Protein AF-A0A524JK84-F1 (afdb_monomer)

Solvent-accessible surface area (backbone atoms only — not comparable to full-atom values): 5186 Å² total; per-residue (Å²): 111,69,70,65,52,50,52,50,47,54,64,73,40,62,88,55,58,71,68,58,42,49,52,54,45,52,53,53,54,48,54,50,55,53,50,57,62,49,48,42,38,60,56,46,66,82,48,63,78,50,40,71,68,72,29,61,94,46,99,66,51,74,66,58,56,29,60,59,28,44,59,60,38,54,56,50,50,55,50,50,50,51,47,71,72,70,49,88,131

Secondary structure (DSSP, 8-state):
-HHHHHHHHHHHTTTS-HHHHHHHHHHHHHHHHHHHHHHHHHS-HHHHTTHHHHTTTS---HHHHHHHHHHHHHHHHHHHHHHHHHS--

Mean predicted aligned error: 4.96 Å

Radius of gyration: 18.23 Å; Cα contacts (8 Å, |Δi|>4): 44; chains: 1; bounding box: 34×21×52 Å

Sequence (89 aa):
IGPSVIEAVQHIGAGLPAADLTMMTARASMAIAYGEGLTNLLQPFYLLLLLPVMAKGINIQARDVMGYLVIPFLCYFVMQILMVLFLPL

Foldseek 3Di:
DLVVVLVVLCVVCPPPDPVVSVQSSVLSNLVVVLVVVLCCLLPVVVCVVVCVVVCVVHPDDPVVSNVVSVVVSVVVVVVVVCCSPPPGD

pLDDT: mean 90.25, std 4.06, range [69.25, 96.12]

Structure (mmCIF, N/CA/C/O backbone):
data_AF-A0A524JK84-F1
#
_entry.id   AF-A0A524JK84-F1
#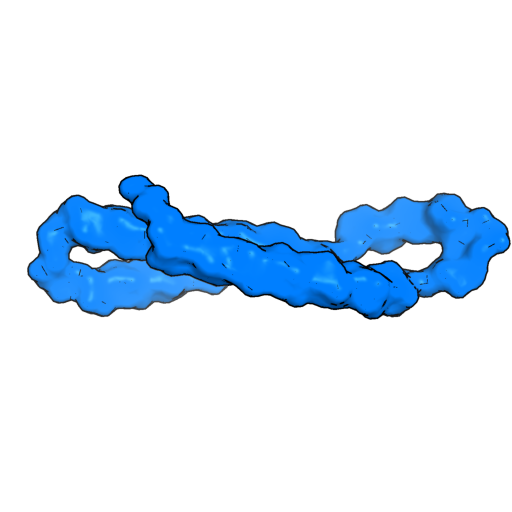
loop_
_atom_site.group_PDB
_atom_site.id
_atom_site.type_symbol
_atom_site.label_atom_id
_atom_site.label_alt_id
_atom_site.label_comp_id
_atom_site.label_asym_id
_atom_site.label_entity_id
_atom_site.label_seq_id
_atom_site.pdbx_PDB_ins_code
_atom_site.Cartn_x
_atom_site.Cartn_y
_atom_site.Cartn_z
_atom_site.occupancy
_atom_site.B_iso_or_equiv
_atom_site.auth_seq_id
_atom_site.auth_comp_id
_atom_site.auth_asym_id
_atom_site.auth_atom_id
_atom_site.pdbx_PDB_model_num
ATOM 1 N N . ILE A 1 1 ? 13.628 -7.172 2.374 1.00 69.25 1 ILE A N 1
ATOM 2 C CA . ILE A 1 1 ? 12.942 -7.709 1.170 1.00 69.25 1 ILE A CA 1
ATOM 3 C C . ILE A 1 1 ? 13.236 -6.858 -0.071 1.00 69.25 1 ILE A C 1
ATOM 5 O O . ILE A 1 1 ? 13.443 -7.433 -1.128 1.00 69.25 1 ILE A O 1
ATOM 9 N N . GLY A 1 2 ? 13.335 -5.524 0.045 1.00 82.06 2 GLY A N 1
ATOM 10 C CA . GLY A 1 2 ? 13.682 -4.628 -1.073 1.00 82.06 2 GLY A CA 1
ATOM 11 C C . GLY A 1 2 ? 14.867 -5.089 -1.940 1.00 82.06 2 GLY A C 1
ATOM 12 O O . GLY A 1 2 ? 14.649 -5.447 -3.093 1.00 82.06 2 GLY A O 1
ATOM 13 N N . PRO A 1 3 ? 16.097 -5.162 -1.396 1.00 87.19 3 PRO A N 1
ATOM 14 C CA . PRO A 1 3 ? 17.291 -5.476 -2.189 1.00 87.19 3 PRO A CA 1
ATOM 15 C C . PRO A 1 3 ? 17.238 -6.836 -2.901 1.00 87.19 3 PRO A C 1
ATOM 17 O O . PRO A 1 3 ? 17.573 -6.920 -4.075 1.00 87.19 3 PRO A O 1
ATOM 20 N N . SER A 1 4 ? 16.730 -7.876 -2.230 1.00 90.88 4 SER A N 1
ATOM 21 C CA . SER A 1 4 ? 16.618 -9.229 -2.793 1.00 90.88 4 SER A CA 1
ATOM 22 C C . SER A 1 4 ? 15.629 -9.318 -3.961 1.00 90.88 4 SER A C 1
ATOM 24 O O . SER A 1 4 ? 15.836 -10.092 -4.889 1.00 90.88 4 SER A O 1
ATOM 26 N N . VAL A 1 5 ? 14.547 -8.531 -3.937 1.00 90.25 5 VAL A N 1
ATOM 27 C CA . VAL A 1 5 ? 13.589 -8.488 -5.055 1.00 90.25 5 VAL A CA 1
ATOM 28 C C . VAL A 1 5 ? 14.181 -7.728 -6.241 1.00 90.25 5 VAL A C 1
ATOM 30 O O . VAL A 1 5 ? 13.996 -8.144 -7.379 1.00 90.25 5 VAL A O 1
ATOM 33 N N . ILE A 1 6 ? 14.928 -6.650 -5.991 1.00 92.25 6 ILE A N 1
ATOM 34 C CA . ILE A 1 6 ? 15.609 -5.895 -7.051 1.00 92.25 6 ILE A CA 1
ATOM 35 C C . ILE A 1 6 ? 16.690 -6.738 -7.731 1.00 92.25 6 ILE A C 1
ATOM 37 O O . ILE A 1 6 ? 16.755 -6.762 -8.957 1.00 92.25 6 ILE A O 1
ATOM 41 N N . GLU A 1 7 ? 17.480 -7.486 -6.965 1.00 92.75 7 GLU A N 1
ATOM 42 C CA . GLU A 1 7 ? 18.455 -8.436 -7.506 1.00 92.75 7 GLU A CA 1
ATOM 43 C C . GLU A 1 7 ? 17.771 -9.520 -8.357 1.00 92.75 7 GLU A C 1
ATOM 45 O O . GLU A 1 7 ? 18.195 -9.794 -9.479 1.00 92.75 7 GLU A O 1
ATOM 50 N N . ALA A 1 8 ? 16.642 -10.070 -7.897 1.00 92.19 8 ALA A N 1
ATOM 51 C CA . ALA A 1 8 ? 15.858 -11.016 -8.689 1.00 92.19 8 ALA A CA 1
ATOM 52 C C . ALA A 1 8 ? 15.342 -10.401 -10.004 1.00 92.19 8 ALA A C 1
ATOM 54 O O . ALA A 1 8 ? 15.405 -11.047 -11.049 1.00 92.19 8 ALA A O 1
ATOM 55 N N . VAL A 1 9 ? 14.880 -9.145 -9.987 1.00 92.44 9 VAL A N 1
ATOM 56 C CA . VAL A 1 9 ? 14.466 -8.418 -11.203 1.00 92.44 9 VAL A CA 1
ATOM 57 C C . VAL A 1 9 ? 15.641 -8.230 -12.161 1.00 92.44 9 VAL A C 1
ATOM 59 O O . VAL A 1 9 ? 15.469 -8.409 -13.365 1.00 92.44 9 VAL A O 1
ATOM 62 N N . GLN A 1 10 ? 16.837 -7.939 -11.646 1.00 90.62 10 GLN A N 1
ATOM 63 C CA . GLN A 1 10 ? 18.050 -7.820 -12.456 1.00 90.62 10 GLN A CA 1
ATOM 64 C C . GLN A 1 10 ? 18.447 -9.145 -13.111 1.00 90.62 10 GLN A C 1
ATOM 66 O O . GLN A 1 10 ? 18.794 -9.162 -14.291 1.00 90.62 10 GLN A O 1
ATOM 71 N N . HIS A 1 11 ? 18.333 -10.257 -12.384 1.00 93.00 11 HIS A N 1
ATOM 72 C CA . HIS A 1 11 ? 18.570 -11.588 -12.936 1.00 93.00 11 HIS A CA 1
ATOM 73 C C . HIS A 1 11 ? 17.532 -11.989 -13.992 1.00 93.00 11 HIS A C 1
ATOM 75 O O . HIS A 1 11 ? 17.902 -12.549 -15.022 1.00 93.00 11 HIS A O 1
ATOM 81 N N . ILE A 1 12 ? 16.247 -11.698 -13.769 1.00 92.38 12 ILE A N 1
ATOM 82 C CA . ILE A 1 12 ? 15.166 -12.019 -14.718 1.00 92.38 12 ILE A CA 1
ATOM 83 C C . ILE A 1 12 ? 15.261 -11.153 -15.981 1.00 92.38 12 ILE A C 1
ATOM 85 O O . ILE A 1 12 ? 15.014 -11.639 -17.081 1.00 92.38 12 ILE A O 1
ATOM 89 N N . GLY A 1 13 ? 15.634 -9.880 -15.836 1.00 88.75 13 GLY A N 1
ATOM 90 C CA . GLY A 1 13 ? 15.809 -8.942 -16.944 1.00 88.75 13 GLY A CA 1
ATOM 91 C C . GLY A 1 13 ? 17.154 -9.058 -17.670 1.00 88.75 13 GLY A C 1
ATOM 92 O O . GLY A 1 13 ? 17.477 -8.193 -18.486 1.00 88.75 13 GLY A O 1
ATOM 93 N N . ALA A 1 14 ? 17.958 -10.087 -17.382 1.00 89.12 14 ALA A N 1
ATOM 94 C CA . ALA A 1 14 ? 19.258 -10.278 -18.012 1.00 89.12 14 ALA A CA 1
ATOM 95 C C . ALA A 1 14 ? 19.115 -10.419 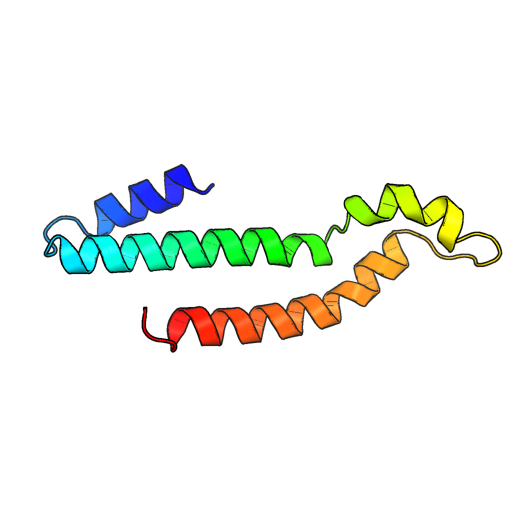-19.540 1.00 89.12 14 ALA A C 1
ATOM 97 O O . ALA A 1 14 ? 18.408 -11.292 -20.038 1.00 89.12 14 ALA A O 1
ATOM 98 N N . GLY A 1 15 ? 19.803 -9.553 -20.287 1.00 86.88 15 GLY A N 1
ATOM 99 C CA . GLY A 1 15 ? 19.749 -9.518 -21.754 1.00 86.88 15 GLY A CA 1
ATOM 100 C C . GLY A 1 15 ? 18.736 -8.532 -22.346 1.00 86.88 15 GLY A C 1
ATOM 101 O O . GLY A 1 15 ? 18.709 -8.374 -23.565 1.00 86.88 15 GLY A O 1
ATOM 102 N N . LEU A 1 16 ? 17.947 -7.836 -21.520 1.00 90.50 16 LEU A N 1
ATOM 103 C CA . LEU A 1 16 ? 17.112 -6.722 -21.974 1.00 90.50 16 LEU A CA 1
ATOM 104 C C . LEU A 1 16 ? 17.934 -5.438 -22.196 1.00 90.50 16 LEU A C 1
ATOM 106 O O . LEU A 1 16 ? 18.992 -5.257 -21.582 1.00 90.50 16 LEU A O 1
ATOM 110 N N . PRO A 1 17 ? 17.439 -4.504 -23.030 1.00 93.12 17 PRO A N 1
ATOM 111 C CA . PRO A 1 17 ? 17.976 -3.152 -23.102 1.00 93.12 17 PRO A CA 1
ATOM 112 C C . PRO A 1 17 ? 17.993 -2.474 -21.725 1.00 93.12 17 PRO A C 1
ATOM 114 O O . PRO A 1 17 ? 17.078 -2.638 -20.917 1.00 93.12 17 PRO A O 1
ATOM 117 N N . ALA A 1 18 ? 19.006 -1.641 -21.475 1.00 89.44 18 ALA A N 1
ATOM 118 C CA . ALA A 1 18 ? 19.176 -0.964 -20.185 1.00 89.44 18 ALA A CA 1
ATOM 119 C C . ALA A 1 18 ? 17.961 -0.103 -19.780 1.00 89.44 18 ALA A C 1
ATOM 121 O O . ALA A 1 18 ? 17.654 0.017 -18.593 1.00 89.44 18 ALA A O 1
ATOM 122 N N . ALA A 1 19 ? 17.250 0.468 -20.758 1.00 90.69 19 ALA A N 1
ATOM 123 C CA . ALA A 1 19 ? 16.034 1.244 -20.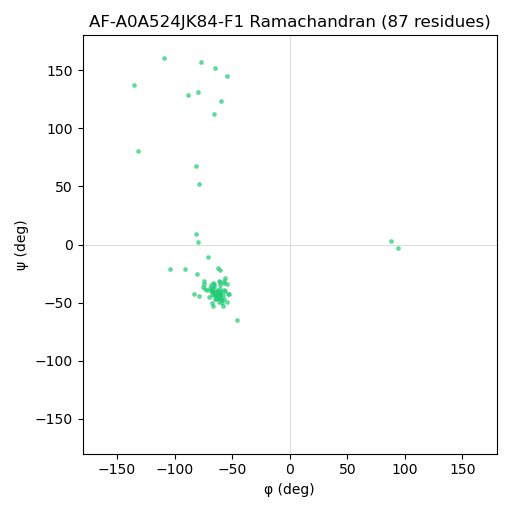529 1.00 90.69 19 ALA A CA 1
ATOM 124 C C . ALA A 1 19 ? 14.900 0.382 -19.941 1.00 90.69 19 ALA A C 1
ATOM 126 O O . ALA A 1 19 ? 14.307 0.753 -18.927 1.00 90.69 19 ALA A O 1
ATOM 127 N N . ASP A 1 20 ? 14.660 -0.799 -20.514 1.00 89.50 20 ASP A N 1
ATOM 128 C CA . ASP A 1 20 ? 13.603 -1.715 -20.070 1.00 89.50 20 ASP A CA 1
ATOM 129 C C . ASP A 1 20 ? 13.922 -2.295 -18.691 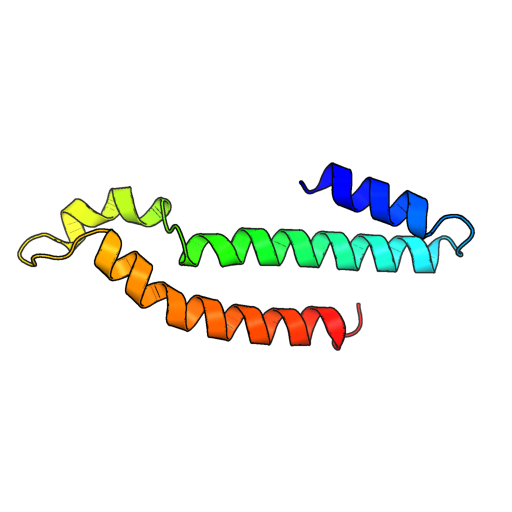1.00 89.50 20 ASP A C 1
ATOM 131 O O . ASP A 1 20 ? 13.056 -2.364 -17.818 1.00 89.50 20 ASP A O 1
ATOM 135 N N . LEU A 1 21 ? 15.194 -2.626 -18.453 1.00 91.94 21 LEU A N 1
ATOM 136 C CA . LEU A 1 21 ? 15.659 -3.097 -17.152 1.00 91.94 21 LEU A CA 1
ATOM 137 C C . LEU A 1 21 ? 15.472 -2.036 -16.055 1.00 91.94 21 LEU A C 1
ATOM 139 O O . LEU A 1 21 ? 15.053 -2.351 -14.936 1.00 91.94 21 LEU A O 1
ATOM 143 N N . THR A 1 22 ? 15.743 -0.770 -16.377 1.00 90.81 22 THR A N 1
ATOM 144 C CA . THR A 1 22 ? 15.530 0.358 -15.458 1.00 90.81 22 THR A CA 1
ATOM 145 C C . THR A 1 22 ? 14.045 0.518 -15.136 1.00 90.81 22 THR A C 1
ATOM 147 O O . THR A 1 22 ? 13.683 0.669 -13.970 1.00 90.81 22 THR A O 1
ATOM 150 N N . MET A 1 23 ? 13.173 0.408 -16.140 1.00 91.38 23 MET A N 1
ATOM 151 C CA . MET A 1 23 ? 11.724 0.505 -15.961 1.00 91.38 23 MET A CA 1
ATOM 152 C C . MET A 1 23 ? 11.164 -0.642 -15.109 1.00 91.38 23 MET A C 1
ATOM 154 O O . MET A 1 23 ? 10.366 -0.406 -14.199 1.00 91.38 23 MET A O 1
ATOM 158 N N . MET A 1 24 ? 11.617 -1.878 -15.345 1.00 91.69 24 MET A N 1
ATOM 159 C CA . MET A 1 24 ? 11.252 -3.035 -14.519 1.00 91.69 24 MET A CA 1
ATOM 160 C C . MET A 1 24 ? 11.688 -2.848 -13.065 1.00 91.69 24 MET A C 1
ATOM 162 O O . MET A 1 24 ? 10.906 -3.089 -12.143 1.00 91.69 24 MET A O 1
ATOM 166 N N . THR A 1 25 ? 12.917 -2.371 -12.862 1.00 92.44 25 THR A N 1
ATOM 167 C CA . THR A 1 25 ? 13.467 -2.092 -11.532 1.00 92.44 25 THR A CA 1
ATOM 168 C C . THR A 1 25 ? 12.656 -1.010 -10.821 1.00 92.44 25 THR A C 1
ATOM 170 O O . THR A 1 25 ? 12.247 -1.210 -9.680 1.00 92.44 25 THR A O 1
ATOM 173 N N . ALA A 1 26 ? 12.333 0.092 -11.506 1.00 92.19 26 ALA A N 1
ATOM 174 C CA . ALA A 1 26 ? 11.518 1.175 -10.961 1.00 92.19 26 ALA A CA 1
ATOM 175 C C . ALA A 1 26 ? 10.116 0.696 -10.549 1.00 92.19 26 ALA A C 1
ATOM 177 O O . ALA A 1 26 ? 9.651 1.014 -9.450 1.00 92.19 26 ALA A O 1
ATOM 178 N N . ARG A 1 27 ? 9.462 -0.128 -11.382 1.00 92.19 27 ARG A N 1
ATOM 179 C CA . ARG A 1 27 ? 8.150 -0.707 -11.053 1.00 92.19 27 ARG A CA 1
ATOM 180 C C . ARG A 1 27 ? 8.219 -1.601 -9.819 1.00 92.19 27 ARG A C 1
ATOM 182 O O . ARG A 1 27 ? 7.365 -1.494 -8.942 1.00 92.19 27 ARG A O 1
ATOM 189 N N . ALA A 1 28 ? 9.236 -2.456 -9.735 1.00 93.38 28 ALA A N 1
ATOM 190 C CA . ALA A 1 28 ? 9.437 -3.335 -8.590 1.00 93.38 28 ALA A CA 1
ATOM 191 C C . ALA A 1 28 ? 9.712 -2.541 -7.306 1.00 93.38 28 ALA A C 1
ATOM 193 O O . ALA A 1 28 ? 9.097 -2.813 -6.276 1.00 93.38 28 ALA A O 1
ATOM 194 N N . SER A 1 29 ? 10.564 -1.513 -7.369 1.00 93.19 29 SER A N 1
ATOM 195 C CA . SER A 1 29 ? 10.822 -0.618 -6.238 1.00 93.19 29 SER A CA 1
ATOM 196 C C . SER A 1 29 ? 9.545 0.064 -5.747 1.00 93.19 29 SER A C 1
ATOM 198 O O . SER A 1 29 ? 9.304 0.104 -4.542 1.00 93.19 29 SER A O 1
ATOM 200 N N . MET A 1 30 ? 8.695 0.546 -6.657 1.00 92.75 30 MET A N 1
ATOM 201 C CA . MET A 1 30 ? 7.423 1.163 -6.280 1.00 92.75 30 MET A CA 1
ATOM 202 C C . MET A 1 30 ? 6.432 0.172 -5.681 1.00 92.75 30 MET A C 1
ATOM 204 O O . MET A 1 30 ? 5.826 0.478 -4.658 1.00 92.75 30 MET A O 1
ATOM 208 N N . ALA A 1 31 ? 6.298 -1.025 -6.255 1.00 93.62 31 ALA A N 1
ATOM 209 C CA . ALA A 1 31 ? 5.441 -2.067 -5.695 1.00 93.62 31 ALA A CA 1
ATOM 210 C C . ALA A 1 31 ? 5.830 -2.404 -4.244 1.00 93.62 31 ALA A C 1
ATOM 212 O O . ALA A 1 31 ? 4.963 -2.555 -3.385 1.00 93.62 31 ALA A O 1
ATOM 213 N N . ILE A 1 32 ? 7.135 -2.460 -3.958 1.00 93.81 32 ILE A N 1
ATOM 214 C CA . ILE A 1 32 ? 7.658 -2.706 -2.610 1.00 93.81 32 ILE A CA 1
ATOM 215 C C . ILE A 1 32 ? 7.346 -1.531 -1.683 1.00 93.81 32 ILE A C 1
ATOM 217 O O . ILE A 1 32 ? 6.801 -1.749 -0.605 1.00 93.81 32 ILE A O 1
ATOM 221 N N . ALA A 1 33 ? 7.649 -0.299 -2.102 1.00 92.50 33 ALA A N 1
ATOM 222 C CA . ALA A 1 33 ? 7.434 0.892 -1.282 1.00 92.50 33 ALA A CA 1
ATOM 223 C C . ALA A 1 33 ? 5.950 1.096 -0.930 1.00 92.50 33 ALA A C 1
ATOM 225 O O . ALA A 1 33 ? 5.610 1.342 0.228 1.00 92.50 33 ALA A O 1
ATOM 226 N N . TYR A 1 34 ? 5.052 0.943 -1.908 1.00 92.88 34 TYR A N 1
ATOM 227 C CA . TYR A 1 34 ? 3.612 1.033 -1.666 1.00 92.88 34 TYR A CA 1
ATOM 228 C C . TYR A 1 34 ? 3.098 -0.123 -0.807 1.00 92.88 34 TYR A C 1
ATOM 230 O O . TYR A 1 34 ? 2.290 0.116 0.088 1.00 92.88 34 TYR A O 1
ATOM 238 N N . GLY A 1 35 ? 3.590 -1.346 -1.028 1.00 92.31 35 GLY A N 1
ATOM 239 C CA . GLY A 1 35 ? 3.237 -2.505 -0.210 1.00 92.31 35 GLY A CA 1
ATOM 240 C C . GLY A 1 35 ? 3.635 -2.328 1.256 1.00 92.31 35 GLY A C 1
ATOM 241 O O . GLY A 1 35 ? 2.812 -2.540 2.144 1.00 92.31 35 GLY A O 1
ATOM 242 N N . GLU A 1 36 ? 4.862 -1.871 1.519 1.00 91.56 36 GLU A N 1
ATOM 243 C CA . GLU A 1 36 ? 5.336 -1.568 2.874 1.00 91.56 36 GLU A CA 1
ATOM 244 C C . GLU A 1 36 ? 4.455 -0.499 3.534 1.00 91.56 36 GLU A C 1
ATOM 246 O O . GLU A 1 36 ? 3.908 -0.724 4.616 1.00 91.56 36 GLU A O 1
ATOM 251 N N . GLY A 1 37 ? 4.216 0.619 2.842 1.00 91.50 37 GLY A N 1
ATOM 252 C CA . GLY A 1 37 ? 3.344 1.685 3.333 1.00 91.50 37 GLY A CA 1
ATOM 253 C C . GLY A 1 37 ? 1.922 1.211 3.648 1.00 91.50 37 GLY A C 1
ATOM 254 O O . GLY A 1 37 ? 1.351 1.610 4.661 1.00 91.50 37 GLY A O 1
ATOM 255 N N . LEU A 1 38 ? 1.366 0.324 2.822 1.00 93.44 38 LEU A N 1
ATOM 256 C CA . LEU A 1 38 ? 0.023 -0.225 2.987 1.00 93.44 38 LEU A CA 1
ATOM 257 C C . LEU A 1 38 ? -0.093 -1.136 4.221 1.00 93.44 38 LEU A C 1
ATOM 259 O O . LEU A 1 38 ? -1.102 -1.085 4.929 1.00 93.44 38 LEU A O 1
ATOM 263 N N . THR A 1 39 ? 0.934 -1.940 4.524 1.00 91.50 39 THR A N 1
ATOM 264 C CA . THR A 1 39 ? 0.915 -2.839 5.697 1.00 91.50 39 THR A CA 1
ATOM 265 C C . THR A 1 39 ? 0.815 -2.100 7.033 1.00 91.50 39 THR A C 1
ATOM 267 O O . THR A 1 39 ? 0.304 -2.668 8.001 1.00 91.50 39 THR A O 1
ATOM 270 N N . ASN A 1 40 ? 1.164 -0.809 7.074 1.00 91.38 40 ASN A N 1
ATOM 271 C CA . ASN A 1 40 ? 0.958 0.040 8.250 1.00 91.38 40 ASN A CA 1
ATOM 272 C C . ASN A 1 40 ? -0.518 0.167 8.659 1.00 91.38 40 ASN A C 1
ATOM 274 O O . ASN A 1 40 ? -0.795 0.483 9.811 1.00 91.38 40 ASN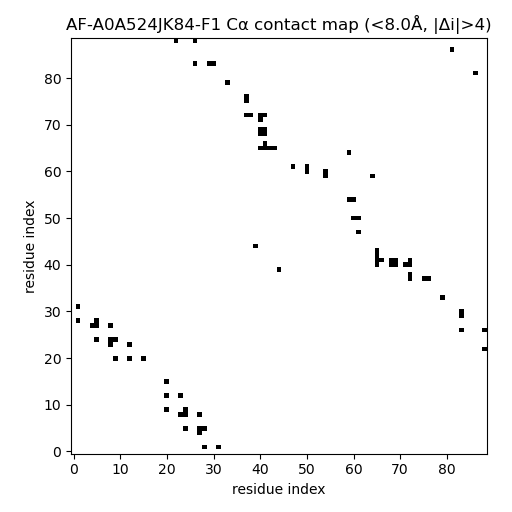 A O 1
ATOM 278 N N . LEU A 1 41 ? -1.472 -0.084 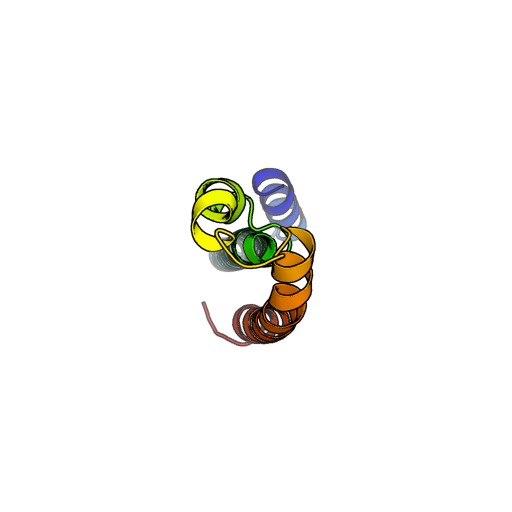7.754 1.00 89.31 41 LEU A N 1
ATOM 279 C CA . LEU A 1 41 ? -2.898 -0.125 8.096 1.00 89.31 41 LEU A CA 1
ATOM 280 C C . LEU A 1 41 ? -3.272 -1.412 8.836 1.00 89.31 41 LEU A C 1
ATOM 282 O O . LEU A 1 41 ? -4.093 -1.383 9.748 1.00 89.31 41 LEU A O 1
ATOM 286 N N . LEU A 1 42 ? -2.660 -2.538 8.466 1.00 89.25 42 LEU A N 1
ATOM 287 C CA . LEU A 1 42 ? -2.925 -3.833 9.091 1.00 89.25 42 LEU A CA 1
ATOM 288 C C . LEU A 1 42 ? -2.274 -3.921 10.478 1.00 89.25 42 LEU A C 1
ATOM 290 O O . LEU A 1 42 ? -2.836 -4.517 11.396 1.00 89.25 42 LEU A O 1
ATOM 294 N N . GLN A 1 43 ? -1.112 -3.281 10.637 1.00 88.88 43 GLN A N 1
ATOM 295 C CA . GLN A 1 43 ? -0.392 -3.199 11.901 1.00 88.88 43 GLN A CA 1
ATOM 296 C C . GLN A 1 43 ? 0.052 -1.753 12.203 1.00 88.88 43 GLN A C 1
ATOM 298 O O . GLN A 1 43 ? 1.215 -1.393 12.007 1.00 88.88 43 GLN A O 1
ATOM 303 N N . PRO A 1 44 ? -0.856 -0.900 12.716 1.00 86.56 44 PRO A N 1
ATOM 304 C CA . PRO A 1 44 ? -0.612 0.518 12.946 1.00 86.56 44 PRO A CA 1
ATOM 305 C C . PRO A 1 44 ? 0.147 0.740 14.258 1.00 86.56 44 PRO A C 1
ATOM 307 O O . PRO A 1 44 ? -0.377 1.304 15.218 1.00 86.56 44 PRO A O 1
ATOM 310 N N . PHE A 1 45 ? 1.405 0.301 14.329 1.00 87.62 45 PHE A N 1
ATOM 311 C CA . PHE A 1 45 ? 2.230 0.464 15.533 1.00 87.62 45 PHE A CA 1
ATOM 312 C C . PHE A 1 45 ? 2.365 1.923 15.977 1.00 87.62 45 PHE A C 1
ATOM 314 O O . PHE A 1 45 ? 2.393 2.200 17.176 1.00 87.62 45 PHE A O 1
ATOM 321 N N . TYR A 1 46 ? 2.374 2.855 15.019 1.00 86.06 46 TYR A N 1
ATOM 322 C CA . TYR A 1 46 ? 2.383 4.296 15.279 1.00 86.06 46 TYR A CA 1
ATOM 323 C C . TYR A 1 46 ? 1.206 4.744 16.162 1.00 86.06 46 TYR A C 1
ATOM 325 O O . TYR A 1 46 ? 1.323 5.704 16.921 1.00 86.06 46 TYR A O 1
ATOM 333 N N . LEU A 1 47 ? 0.074 4.037 16.099 1.00 86.50 47 LEU A N 1
ATOM 334 C CA . LEU A 1 47 ? -1.130 4.365 16.848 1.00 86.50 47 LEU A CA 1
ATOM 335 C C . LEU A 1 47 ? -1.066 3.885 18.301 1.00 86.50 47 LEU A C 1
ATOM 337 O O . LEU A 1 47 ? -1.714 4.480 19.159 1.00 86.50 47 LEU A O 1
ATOM 341 N N . LEU A 1 48 ? -0.279 2.848 18.606 1.00 86.94 48 LEU A N 1
ATOM 342 C CA . LEU A 1 48 ? -0.199 2.278 19.957 1.00 86.94 48 LEU A CA 1
ATOM 343 C C . LEU A 1 48 ? 0.281 3.295 20.996 1.00 86.94 48 LEU A C 1
ATOM 345 O O . LEU A 1 48 ? -0.165 3.250 22.137 1.00 86.94 48 LEU A O 1
ATOM 349 N N . LEU A 1 49 ? 1.138 4.237 20.594 1.00 88.31 49 LEU A N 1
ATOM 350 C CA . LEU A 1 49 ? 1.598 5.327 21.455 1.00 88.31 49 LEU A CA 1
ATOM 351 C C . LEU A 1 49 ? 0.462 6.293 21.834 1.00 88.31 49 LEU A C 1
ATOM 353 O O . LEU A 1 49 ? 0.429 6.813 22.945 1.00 88.31 49 LEU A O 1
ATOM 357 N N . LEU A 1 50 ? -0.471 6.533 20.910 1.00 88.44 50 LEU A N 1
ATOM 358 C CA . LEU A 1 50 ? -1.578 7.481 21.069 1.00 88.44 50 LEU A CA 1
ATOM 359 C C . LEU A 1 50 ? -2.833 6.825 21.659 1.00 88.44 50 LEU A C 1
ATOM 361 O O . LEU A 1 50 ? -3.686 7.510 22.228 1.00 88.44 50 LEU A O 1
ATOM 365 N N . LEU A 1 51 ? -2.940 5.499 21.546 1.00 88.12 51 LEU A N 1
ATOM 366 C CA . LEU A 1 51 ? -4.092 4.718 21.986 1.00 88.12 51 LEU A CA 1
ATOM 367 C C . LEU A 1 51 ? -4.481 4.974 23.456 1.00 88.12 51 LEU A C 1
ATOM 369 O O . LEU A 1 51 ? -5.670 5.151 23.691 1.00 88.12 51 LEU A O 1
ATOM 373 N N . PRO A 1 52 ? -3.563 5.079 24.441 1.00 86.38 52 PRO A N 1
ATOM 374 C CA . PRO A 1 52 ? -3.939 5.329 25.837 1.00 86.38 52 PRO A CA 1
ATOM 375 C C . PRO A 1 52 ? -4.666 6.662 26.042 1.00 86.38 52 PRO A C 1
ATOM 377 O O . PRO A 1 52 ? -5.517 6.783 26.921 1.00 86.38 52 PRO A O 1
ATOM 380 N N . VAL A 1 53 ? -4.335 7.665 25.225 1.00 89.31 53 VAL A N 1
ATOM 381 C CA . VAL A 1 53 ? -4.969 8.986 25.271 1.00 89.31 53 VAL A CA 1
ATOM 382 C C . VAL A 1 53 ? -6.323 8.945 24.567 1.00 89.31 53 VAL A C 1
ATOM 384 O O . VAL A 1 53 ? -7.303 9.448 25.109 1.00 89.31 53 VAL A O 1
ATOM 387 N N . MET A 1 54 ? -6.402 8.311 23.392 1.00 85.94 54 MET A N 1
ATOM 388 C CA . MET A 1 54 ? -7.643 8.237 22.610 1.00 85.94 54 MET A CA 1
ATOM 389 C C . MET A 1 54 ? -8.676 7.266 23.187 1.00 85.94 54 MET A C 1
ATOM 391 O O . MET A 1 54 ? -9.871 7.512 23.080 1.00 85.94 54 MET A O 1
ATOM 395 N N . ALA A 1 55 ? -8.236 6.194 23.844 1.00 85.25 55 ALA A N 1
ATOM 396 C CA . ALA A 1 55 ? -9.102 5.237 24.526 1.00 85.25 55 ALA A CA 1
ATOM 397 C C . ALA A 1 55 ? -9.567 5.736 25.909 1.00 85.25 55 ALA A C 1
ATOM 399 O O . ALA A 1 55 ? -10.264 5.030 26.636 1.00 85.25 55 ALA A O 1
ATOM 400 N N . LYS A 1 56 ? -9.204 6.957 26.322 1.00 87.12 56 LYS A N 1
ATOM 401 C CA . LYS A 1 56 ? -9.630 7.491 27.616 1.00 87.12 56 LYS A CA 1
ATOM 402 C C . LYS A 1 56 ? -11.150 7.692 27.629 1.00 87.12 56 LYS A C 1
ATOM 404 O O . LYS A 1 56 ? -11.676 8.573 26.962 1.00 87.12 56 LYS A O 1
ATOM 409 N N . GLY A 1 57 ? -11.844 6.891 28.437 1.00 85.19 57 GLY A N 1
ATOM 410 C CA . GLY A 1 57 ? -13.304 6.941 28.571 1.00 85.19 57 GLY A CA 1
ATOM 411 C C . GLY A 1 57 ? -14.069 6.065 27.573 1.00 85.19 57 GLY A C 1
ATOM 412 O O . GLY A 1 57 ? -15.296 6.056 27.613 1.00 85.19 57 GLY A O 1
ATOM 413 N N . ILE A 1 58 ? -13.373 5.300 26.725 1.00 85.94 58 ILE A N 1
ATOM 414 C CA . ILE A 1 58 ? -13.967 4.341 25.786 1.00 85.94 58 ILE A CA 1
ATOM 415 C C . ILE A 1 58 ? -13.190 3.017 25.824 1.00 85.94 58 ILE A C 1
ATOM 417 O O . ILE A 1 58 ? -11.967 3.004 25.845 1.00 85.94 58 ILE A O 1
ATOM 421 N N . ASN A 1 59 ? -13.881 1.875 25.817 1.00 83.50 59 ASN A N 1
ATOM 422 C CA . ASN A 1 59 ? -13.244 0.548 25.858 1.00 83.50 59 ASN A CA 1
ATOM 423 C C . ASN A 1 59 ? -12.699 0.119 24.480 1.00 83.50 59 ASN A C 1
ATOM 425 O O . ASN A 1 59 ? -13.025 -0.961 23.998 1.00 83.50 59 ASN A O 1
ATOM 429 N N . ILE A 1 60 ? -11.896 0.969 23.831 1.00 88.38 60 ILE A N 1
ATOM 430 C CA . ILE A 1 60 ? -11.244 0.645 22.556 1.00 88.38 60 ILE A CA 1
ATOM 431 C C . ILE A 1 60 ? -9.903 -0.024 22.824 1.00 88.38 60 ILE A C 1
ATOM 433 O O . ILE A 1 60 ? -9.057 0.498 23.550 1.00 88.38 60 ILE A O 1
ATOM 437 N N . GLN A 1 61 ? -9.690 -1.167 22.186 1.00 85.88 61 GLN A N 1
ATOM 438 C CA . GLN A 1 61 ? -8.427 -1.884 22.206 1.00 85.88 61 GLN A CA 1
ATOM 439 C C . GLN A 1 61 ? -7.737 -1.786 20.845 1.00 85.88 61 GLN A C 1
ATOM 441 O O . GLN A 1 61 ? -8.366 -1.549 19.814 1.00 85.88 61 GLN A O 1
ATOM 446 N N . ALA A 1 62 ? -6.424 -2.030 20.815 1.00 86.19 62 ALA A N 1
ATOM 447 C CA . ALA A 1 62 ? -5.655 -2.015 19.570 1.00 86.19 62 ALA A CA 1
ATOM 448 C C . ALA A 1 62 ? -6.248 -2.953 18.501 1.00 86.19 62 ALA A C 1
ATOM 450 O O . ALA A 1 62 ? -6.224 -2.628 17.315 1.00 86.19 62 ALA A O 1
ATOM 451 N N . ARG A 1 63 ? -6.824 -4.093 18.918 1.00 88.25 63 ARG A N 1
ATOM 452 C CA . ARG A 1 63 ? -7.467 -5.055 18.010 1.00 88.25 63 ARG A CA 1
ATOM 453 C C . ARG A 1 63 ? -8.645 -4.468 17.240 1.00 88.25 63 ARG A C 1
ATOM 455 O O . ARG A 1 63 ? -8.835 -4.831 16.087 1.00 88.25 63 ARG A O 1
ATOM 462 N N . ASP A 1 64 ? -9.407 -3.573 17.863 1.00 89.12 64 ASP A N 1
ATOM 463 C CA . ASP A 1 64 ? -10.626 -3.029 17.267 1.00 89.12 64 ASP A CA 1
ATOM 464 C C . ASP A 1 64 ? -10.252 -2.076 16.133 1.00 89.12 64 ASP A C 1
ATOM 466 O O . ASP A 1 64 ? -10.841 -2.106 15.055 1.00 89.12 64 ASP A O 1
ATOM 470 N N . VAL A 1 65 ? -9.189 -1.294 16.344 1.00 89.19 65 VAL A N 1
ATOM 471 C CA . VAL A 1 65 ? -8.656 -0.398 15.317 1.00 89.19 65 VAL A CA 1
ATOM 472 C C . VAL A 1 65 ? -7.986 -1.181 14.192 1.00 89.19 65 VAL A C 1
ATOM 474 O O . VAL A 1 65 ? -8.257 -0.907 13.027 1.00 89.19 65 VAL A O 1
ATOM 477 N N . MET A 1 66 ? -7.168 -2.188 14.519 1.00 90.06 66 MET A N 1
ATOM 478 C CA . MET A 1 66 ? -6.563 -3.069 13.512 1.00 90.06 66 MET A CA 1
ATOM 479 C C . MET A 1 66 ? -7.629 -3.742 12.644 1.00 90.06 66 MET A C 1
ATOM 481 O O . MET A 1 66 ? -7.528 -3.703 11.423 1.00 90.06 66 MET A O 1
ATOM 485 N N . GLY A 1 67 ? -8.681 -4.296 13.258 1.00 90.69 67 GLY A N 1
ATOM 486 C CA . GLY A 1 67 ? -9.791 -4.930 12.547 1.00 90.69 67 GLY A CA 1
ATOM 487 C C . GLY A 1 67 ? -10.566 -3.957 11.657 1.00 90.69 67 GLY A C 1
ATOM 488 O O . GLY A 1 67 ? -10.886 -4.292 10.519 1.00 90.69 67 GLY A O 1
ATOM 489 N N . TYR A 1 68 ? -10.812 -2.733 12.131 1.00 92.00 68 TYR A N 1
ATOM 490 C CA . TYR A 1 68 ? -11.455 -1.688 11.332 1.00 92.00 68 TYR A CA 1
ATOM 491 C C . TYR A 1 68 ? -10.618 -1.289 10.106 1.00 92.00 68 TYR A C 1
ATOM 493 O O . TYR A 1 68 ? -11.155 -1.133 9.009 1.00 92.00 68 TYR A O 1
ATOM 501 N N . LEU A 1 69 ? -9.297 -1.171 10.267 1.00 93.06 69 LEU A N 1
ATOM 502 C CA . LEU A 1 69 ? -8.379 -0.758 9.203 1.00 93.06 69 LEU A CA 1
ATOM 503 C C . LEU A 1 69 ? -8.174 -1.815 8.104 1.00 93.06 69 LEU A C 1
ATOM 505 O O . LEU A 1 69 ? -7.671 -1.472 7.033 1.00 93.06 69 LEU A O 1
ATOM 509 N N . VAL A 1 70 ? -8.634 -3.056 8.302 1.00 94.31 70 VAL A N 1
ATOM 510 C CA . VAL A 1 70 ? -8.621 -4.100 7.261 1.00 94.31 70 VAL A CA 1
ATOM 511 C C . VAL A 1 70 ? -9.450 -3.695 6.039 1.00 94.31 70 VAL A C 1
ATOM 513 O O . VAL A 1 70 ? -9.044 -3.958 4.909 1.00 94.31 70 VAL A O 1
ATOM 516 N N . ILE A 1 71 ? -10.597 -3.037 6.230 1.00 94.38 71 ILE A N 1
ATOM 517 C CA . ILE A 1 71 ? -11.457 -2.634 5.106 1.00 94.38 71 ILE A CA 1
ATOM 518 C C . ILE A 1 71 ? -10.752 -1.569 4.239 1.00 94.38 71 ILE A C 1
ATOM 520 O O . ILE A 1 71 ? -10.588 -1.812 3.041 1.00 94.38 71 ILE A O 1
ATOM 524 N N . PRO A 1 72 ? -10.252 -0.445 4.800 1.00 94.25 72 PRO A N 1
ATOM 525 C CA . PRO A 1 72 ? -9.396 0.486 4.068 1.00 94.25 72 PRO A CA 1
ATOM 526 C C . PRO A 1 72 ? -8.191 -0.190 3.416 1.00 94.25 72 PRO A C 1
ATOM 528 O O . PRO A 1 72 ? -7.902 0.090 2.256 1.00 94.25 72 PRO A O 1
ATOM 531 N N . PHE A 1 73 ? -7.517 -1.105 4.123 1.00 95.31 73 PHE A N 1
ATOM 532 C CA . PHE A 1 73 ? -6.393 -1.865 3.578 1.00 95.31 73 PHE A CA 1
ATOM 533 C C . PHE A 1 73 ? -6.780 -2.592 2.286 1.00 95.31 73 PHE A C 1
ATOM 535 O O . PHE A 1 73 ? -6.092 -2.434 1.284 1.00 95.31 73 PHE A O 1
ATOM 542 N N . LEU A 1 74 ? -7.899 -3.324 2.267 1.00 96.06 74 LEU A N 1
ATOM 543 C CA . LEU A 1 74 ? -8.358 -4.039 1.072 1.00 96.06 74 LEU A CA 1
ATOM 544 C C . LEU A 1 74 ? -8.701 -3.083 -0.077 1.00 96.06 74 LEU A C 1
ATOM 546 O O . LEU A 1 74 ? -8.338 -3.346 -1.224 1.00 96.06 74 LEU A O 1
ATOM 550 N N . CYS A 1 75 ? -9.355 -1.957 0.217 1.00 96.00 75 CYS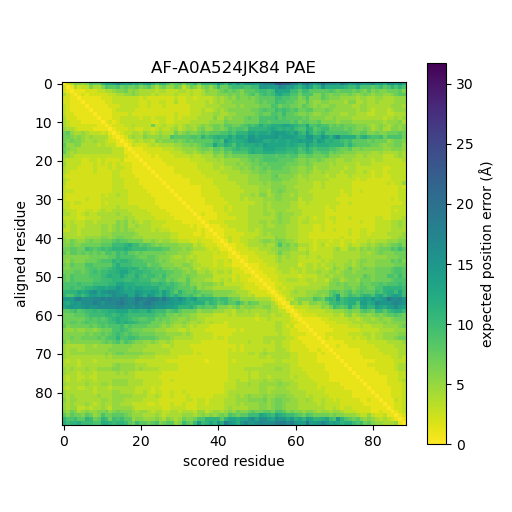 A N 1
ATOM 551 C CA . CYS A 1 75 ? -9.668 -0.942 -0.788 1.00 96.00 75 CYS A CA 1
ATOM 552 C C . CYS A 1 75 ? -8.399 -0.351 -1.420 1.00 96.00 75 CYS A C 1
ATOM 554 O O . CYS A 1 75 ? -8.285 -0.300 -2.647 1.00 96.00 75 CYS A O 1
ATOM 556 N N . TYR A 1 76 ? -7.432 0.060 -0.596 1.00 95.56 76 TYR A N 1
ATOM 557 C CA . TYR A 1 76 ? -6.166 0.612 -1.077 1.00 95.56 76 TYR A CA 1
ATOM 558 C C . TYR A 1 76 ? -5.300 -0.439 -1.768 1.00 95.56 76 TYR A C 1
ATOM 560 O O . TYR A 1 76 ? -4.666 -0.115 -2.767 1.00 95.56 76 TYR A O 1
ATOM 568 N N . PHE A 1 77 ? -5.325 -1.691 -1.307 1.00 95.50 77 PHE A N 1
ATOM 569 C CA . PHE A 1 77 ? -4.614 -2.803 -1.933 1.00 95.50 77 PHE A CA 1
ATOM 570 C C . PHE A 1 77 ? -5.044 -2.989 -3.387 1.00 95.50 77 PHE A C 1
ATOM 572 O O . PHE A 1 77 ? -4.210 -2.974 -4.292 1.00 95.50 77 PHE A O 1
ATOM 579 N N . VAL A 1 78 ? -6.354 -3.103 -3.627 1.00 96.12 78 VAL A N 1
ATOM 580 C CA . VAL A 1 78 ? -6.893 -3.262 -4.984 1.00 96.12 78 VAL A CA 1
ATOM 581 C C . VAL A 1 78 ? -6.557 -2.038 -5.834 1.00 96.12 78 VAL A C 1
ATOM 583 O O . VAL A 1 78 ? -6.077 -2.185 -6.955 1.00 96.12 78 VAL A O 1
ATOM 586 N N . MET A 1 79 ? -6.741 -0.832 -5.294 1.00 95.12 79 MET A N 1
ATOM 587 C CA . MET A 1 79 ? -6.424 0.406 -6.006 1.00 95.12 79 MET A CA 1
ATOM 588 C C . MET A 1 79 ? -4.942 0.485 -6.400 1.00 95.12 79 MET A C 1
ATOM 590 O O . MET A 1 79 ? -4.633 0.766 -7.555 1.00 95.12 79 MET A O 1
ATOM 594 N N . GLN A 1 80 ? -4.020 0.189 -5.482 1.00 94.00 80 GLN A N 1
ATOM 595 C CA . GLN A 1 80 ? -2.580 0.238 -5.738 1.00 94.00 80 GLN A CA 1
ATOM 596 C C . GLN A 1 80 ? -2.129 -0.825 -6.737 1.00 94.00 80 GLN A C 1
ATOM 598 O O . GLN A 1 80 ? -1.296 -0.519 -7.586 1.00 94.00 80 GLN A O 1
ATOM 603 N N . ILE A 1 81 ? -2.701 -2.034 -6.706 1.00 94.06 81 ILE A N 1
ATOM 604 C CA . ILE A 1 81 ? -2.428 -3.053 -7.732 1.00 94.06 81 ILE A CA 1
ATOM 605 C C . ILE A 1 81 ? -2.800 -2.525 -9.117 1.00 94.06 81 ILE A C 1
ATOM 607 O O . ILE A 1 81 ? -1.998 -2.617 -10.046 1.00 94.06 81 ILE A O 1
ATOM 611 N N . LEU A 1 82 ? -3.994 -1.943 -9.256 1.00 94.75 82 LEU A N 1
ATOM 612 C CA . LEU A 1 82 ? -4.446 -1.388 -10.530 1.00 94.75 82 LEU A CA 1
ATOM 613 C C . LEU A 1 82 ? -3.525 -0.254 -11.000 1.00 94.75 82 LEU A C 1
ATOM 615 O O . LEU A 1 82 ? -3.145 -0.218 -12.167 1.00 94.75 82 LEU A O 1
ATOM 619 N N . MET A 1 83 ? -3.111 0.637 -10.096 1.00 93.06 83 MET A N 1
ATOM 620 C CA . MET A 1 83 ? -2.200 1.734 -10.434 1.00 93.06 83 MET A CA 1
ATOM 621 C C . MET A 1 83 ? -0.819 1.227 -10.864 1.00 93.06 83 MET A C 1
ATOM 623 O O . MET A 1 83 ? -0.314 1.655 -11.894 1.00 93.06 83 MET A O 1
ATOM 627 N N . VAL A 1 84 ? -0.219 0.287 -10.130 1.00 92.44 84 VAL A N 1
ATOM 628 C CA . VAL A 1 84 ? 1.124 -0.236 -10.441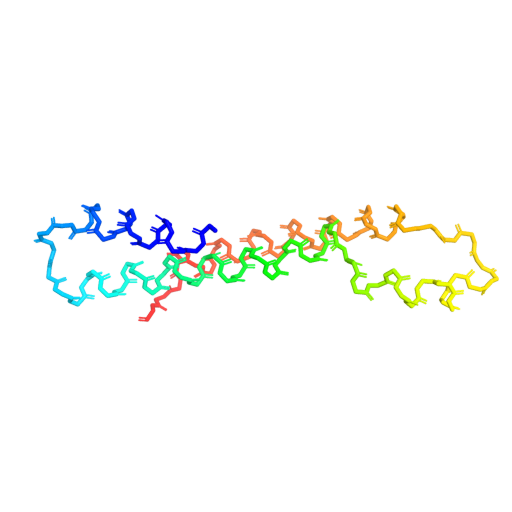 1.00 92.44 84 VAL A CA 1
ATOM 629 C C . VAL A 1 84 ? 1.147 -1.028 -11.755 1.00 92.44 84 VAL A C 1
ATOM 631 O O . VAL A 1 84 ? 2.159 -1.012 -12.460 1.00 92.44 84 VAL A O 1
ATOM 634 N N . LEU A 1 85 ? 0.054 -1.721 -12.095 1.00 90.69 85 LEU A N 1
ATOM 635 C CA . LEU A 1 85 ? -0.030 -2.534 -13.312 1.00 90.69 85 LEU A CA 1
ATOM 636 C C . LEU A 1 85 ? -0.382 -1.726 -14.562 1.00 90.69 85 LEU A C 1
ATOM 638 O O . LEU A 1 85 ? 0.197 -1.976 -15.619 1.00 90.69 85 LEU A O 1
ATOM 642 N N . PHE A 1 86 ? -1.336 -0.799 -14.462 1.00 91.62 86 PHE A N 1
ATOM 643 C CA . PHE A 1 86 ? -1.920 -0.147 -15.637 1.00 91.62 86 PHE A CA 1
ATOM 644 C C . PHE A 1 86 ? -1.425 1.277 -15.872 1.00 91.62 86 PHE A C 1
ATOM 646 O O . PHE A 1 86 ? -1.522 1.762 -16.999 1.00 91.62 86 PHE A O 1
ATOM 653 N N . LEU A 1 87 ? -0.898 1.959 -14.851 1.00 89.62 87 LEU A N 1
ATOM 654 C CA . LEU A 1 87 ? -0.370 3.304 -15.035 1.00 89.62 87 LEU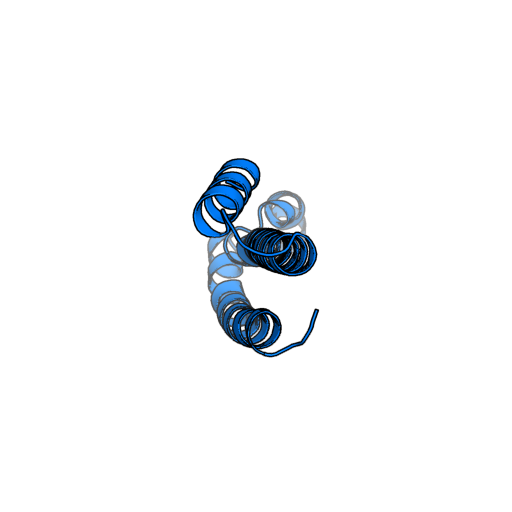 A CA 1
ATOM 655 C C . LEU A 1 87 ? 1.040 3.232 -15.656 1.00 89.62 87 LEU A C 1
ATOM 657 O O . LEU A 1 87 ? 1.882 2.457 -15.183 1.00 89.62 87 LEU A O 1
ATOM 661 N N . PRO A 1 88 ? 1.319 4.012 -16.716 1.00 84.25 88 PRO A N 1
ATOM 662 C CA . PRO A 1 88 ? 2.669 4.115 -17.258 1.00 84.25 88 PRO A CA 1
ATOM 663 C C . PRO A 1 88 ? 3.624 4.762 -16.245 1.00 84.25 88 PRO A C 1
ATOM 665 O O . PRO A 1 88 ? 3.199 5.548 -15.394 1.00 84.25 88 PRO A O 1
ATOM 668 N N . LEU A 1 89 ? 4.904 4.399 -16.357 1.00 78.38 89 LEU A N 1
ATOM 669 C CA . LEU A 1 89 ? 6.013 4.911 -15.550 1.00 78.38 89 LEU A CA 1
ATOM 670 C C . LEU A 1 89 ? 6.786 5.998 -16.285 1.00 78.38 89 LEU A C 1
ATOM 672 O O . LEU A 1 89 ? 6.983 5.821 -17.508 1.00 78.38 89 LEU A O 1
#